Protein AF-A0A6C0D7D8-F1 (afdb_monomer)

Radius of gyration: 29.6 Å; Cα contacts (8 Å, |Δi|>4): 106; chains: 1; bounding box: 62×26×78 Å

Secondary structure (DSSP, 8-state):
-HHHH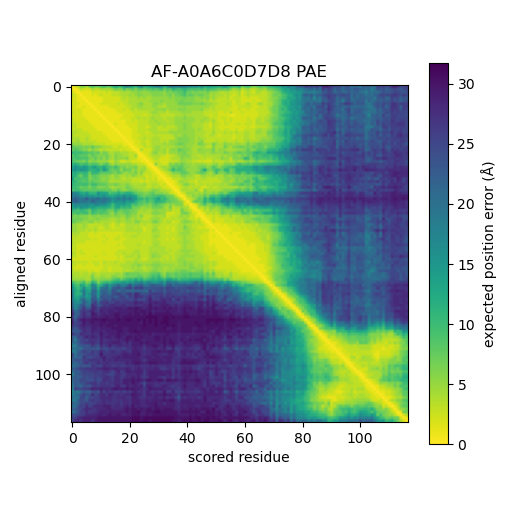HHHHHHHHHHHHHHHH--TTTB-TTSPBPEE-SS--TTEESS-HHHHHHHHHHHHHHHHHHHHS-----------S-----PPSSEEEE-HHHHHHHSS--EEEEESS----

pLDDT: mean 80.4, std 13.37, range [45.94, 96.25]

Solvent-accessible surface area (backbone atoms only — not comparable to full-atom values): 7219 Å² total; per-residue (Å²): 111,70,57,60,56,53,17,51,54,51,30,52,52,52,53,52,50,50,68,68,66,52,52,75,71,39,25,38,99,86,70,45,76,30,44,77,38,94,57,98,44,93,61,36,13,87,61,29,69,69,57,50,51,53,54,43,45,54,49,26,41,52,54,36,41,68,77,64,63,81,67,76,72,74,78,78,69,77,74,72,77,84,71,88,76,72,76,73,81,58,42,70,46,75,39,66,72,59,16,67,73,70,74,49,91,42,73,44,81,74,41,72,63,79,80,76,132

Mean predicted aligned error: 15.46 Å

Foldseek 3Di:
DVLVVQLVVQLVVVLVVCLVVVDQQQAAPVRDGADDDPDPDSRYHVQYPVNVSVVSSVVSSVVSCVVPVPPPPPPPPVCPDDDPCPPDPADWDWPPVVCVVVVHTDIDGPDRDDPDD

Structure (mmCIF, N/CA/C/O backbone):
data_AF-A0A6C0D7D8-F1
#
_entry.id   AF-A0A6C0D7D8-F1
#
loop_
_atom_site.group_PDB
_atom_site.id
_atom_site.type_symbol
_atom_site.label_atom_id
_atom_site.label_alt_id
_atom_site.label_comp_id
_atom_site.label_asym_id
_atom_site.label_entity_id
_atom_site.label_seq_id
_atom_site.pdbx_PDB_ins_code
_atom_site.Cartn_x
_atom_site.Cartn_y
_atom_site.Cartn_z
_atom_site.occupancy
_atom_site.B_iso_or_equiv
_atom_site.auth_seq_id
_atom_site.auth_comp_id
_atom_site.auth_asym_id
_atom_site.auth_atom_id
_atom_site.pdbx_PDB_model_num
ATOM 1 N N . MET A 1 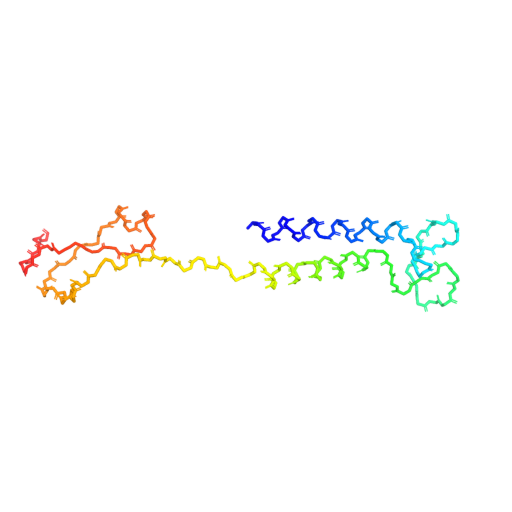1 ? -7.385 -4.006 13.385 1.00 72.44 1 MET A N 1
ATOM 2 C CA . MET A 1 1 ? -6.754 -5.211 12.787 1.00 72.44 1 MET A CA 1
ATOM 3 C C . MET A 1 1 ? -7.234 -5.506 11.364 1.00 72.44 1 MET A C 1
ATOM 5 O O . MET A 1 1 ? -6.387 -5.710 10.512 1.00 72.44 1 MET A O 1
ATOM 9 N N . ARG A 1 2 ? -8.547 -5.484 11.067 1.00 83.00 2 ARG A N 1
ATOM 10 C CA . ARG A 1 2 ? -9.085 -5.805 9.721 1.00 83.00 2 ARG A CA 1
ATOM 11 C C . ARG A 1 2 ? -8.487 -4.962 8.583 1.00 83.00 2 ARG A C 1
ATOM 13 O O . ARG A 1 2 ? -8.098 -5.522 7.570 1.00 83.00 2 ARG A O 1
ATOM 20 N N . VAL A 1 3 ? -8.356 -3.649 8.791 1.00 86.25 3 VAL A N 1
ATOM 21 C CA . VAL A 1 3 ? -7.745 -2.712 7.826 1.00 86.25 3 VAL A CA 1
ATOM 22 C C . VAL A 1 3 ? -6.306 -3.113 7.487 1.00 86.25 3 VAL A C 1
ATOM 24 O O . VAL A 1 3 ? -5.966 -3.172 6.316 1.00 86.25 3 VAL A O 1
ATOM 27 N N . LEU A 1 4 ? -5.496 -3.481 8.489 1.00 88.06 4 LEU A N 1
ATOM 28 C CA . LEU A 1 4 ? -4.101 -3.890 8.284 1.00 88.06 4 LEU A CA 1
ATOM 29 C C . LEU A 1 4 ? -3.990 -5.184 7.466 1.00 88.06 4 LEU A C 1
ATOM 31 O O . LEU A 1 4 ? -3.164 -5.287 6.569 1.00 88.06 4 LEU A O 1
ATOM 35 N N . ILE A 1 5 ? -4.844 -6.170 7.751 1.00 92.12 5 ILE A N 1
ATOM 36 C CA . ILE A 1 5 ? -4.835 -7.453 7.033 1.00 92.12 5 ILE A CA 1
ATOM 37 C C . ILE A 1 5 ? -5.250 -7.248 5.571 1.00 92.12 5 ILE A C 1
ATOM 39 O O . ILE A 1 5 ? -4.591 -7.754 4.664 1.00 92.12 5 ILE A O 1
ATOM 43 N N . LEU A 1 6 ? -6.307 -6.465 5.336 1.00 91.06 6 LEU A N 1
ATOM 44 C CA . LEU A 1 6 ? -6.772 -6.144 3.986 1.00 91.06 6 LEU A CA 1
ATOM 45 C C . LEU A 1 6 ? -5.742 -5.311 3.210 1.00 91.06 6 LEU A C 1
ATOM 47 O O . LEU A 1 6 ? -5.520 -5.586 2.032 1.00 91.06 6 LEU A O 1
ATOM 51 N N . SER A 1 7 ? -5.065 -4.352 3.853 1.00 90.50 7 SER A N 1
ATOM 52 C CA . SER A 1 7 ? -4.003 -3.575 3.202 1.00 90.50 7 SER A CA 1
ATOM 53 C C . SER A 1 7 ? -2.800 -4.437 2.838 1.00 90.50 7 SER A C 1
ATOM 55 O O . SER A 1 7 ? -2.242 -4.258 1.762 1.00 90.50 7 SER A O 1
ATOM 57 N N . THR A 1 8 ? -2.426 -5.408 3.676 1.00 93.31 8 THR A N 1
ATOM 58 C CA . THR A 1 8 ? -1.335 -6.344 3.366 1.00 93.31 8 THR A CA 1
ATOM 59 C C . THR A 1 8 ? -1.688 -7.252 2.192 1.00 93.31 8 THR A C 1
ATOM 61 O O . THR A 1 8 ? -0.854 -7.477 1.316 1.00 93.31 8 THR A O 1
ATOM 64 N N . PHE A 1 9 ? -2.924 -7.751 2.136 1.00 95.88 9 PHE A N 1
ATOM 65 C CA . PHE A 1 9 ? -3.381 -8.567 1.012 1.00 95.88 9 PHE A CA 1
ATOM 66 C C . PHE A 1 9 ? -3.386 -7.770 -0.303 1.00 95.88 9 PHE A C 1
ATOM 68 O O . PHE A 1 9 ? -2.877 -8.245 -1.317 1.00 95.88 9 PHE A O 1
ATOM 75 N N . LEU A 1 10 ? -3.887 -6.529 -0.273 1.00 94.75 10 LEU A N 1
ATOM 76 C CA . LEU A 1 10 ? -3.876 -5.624 -1.427 1.00 94.75 10 LEU A CA 1
ATOM 77 C C . LEU A 1 10 ? -2.446 -5.265 -1.868 1.00 94.75 10 LEU A C 1
ATOM 79 O O . LEU A 1 10 ? -2.141 -5.254 -3.062 1.00 94.75 10 LEU A O 1
ATOM 83 N N . TYR A 1 11 ? -1.554 -5.036 -0.901 1.00 95.00 11 TYR A N 1
ATOM 84 C CA . TYR A 1 11 ? -0.136 -4.808 -1.150 1.00 95.00 11 TYR A CA 1
ATOM 85 C C . TYR A 1 11 ? 0.494 -5.993 -1.896 1.00 95.00 11 TYR A C 1
ATOM 87 O O . TYR A 1 11 ? 1.083 -5.799 -2.960 1.00 95.00 11 TYR A O 1
ATOM 95 N N . LEU A 1 12 ? 0.305 -7.219 -1.393 1.00 95.81 12 LEU A N 1
ATOM 96 C CA . LEU A 1 12 ? 0.824 -8.439 -2.018 1.00 95.81 12 LEU A CA 1
ATOM 97 C C . LEU A 1 12 ? 0.300 -8.624 -3.444 1.00 95.81 12 LEU A C 1
ATOM 99 O O . LEU A 1 12 ? 1.080 -8.938 -4.340 1.00 95.81 12 LEU A O 1
ATOM 103 N N . LEU A 1 13 ? -0.993 -8.379 -3.671 1.00 96.25 13 LEU A N 1
ATOM 104 C CA . LEU A 1 13 ? -1.596 -8.493 -4.998 1.00 96.25 13 LEU A CA 1
ATOM 105 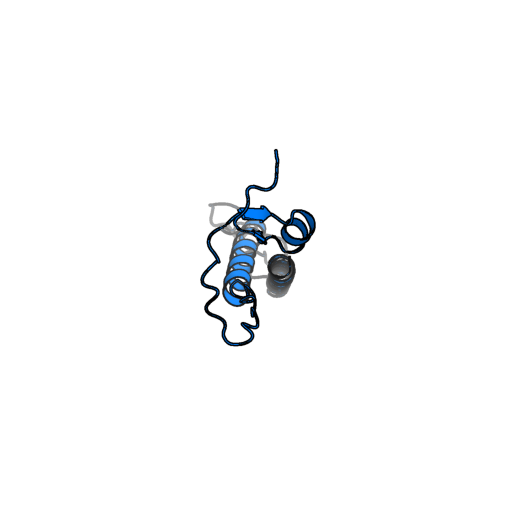C C . LEU A 1 13 ? -0.939 -7.536 -6.001 1.00 96.25 13 LEU A C 1
ATOM 107 O O . LEU A 1 13 ? -0.615 -7.941 -7.120 1.00 96.25 13 LEU A O 1
ATOM 111 N N . GLY A 1 14 ? -0.676 -6.290 -5.603 1.00 93.06 14 GLY A N 1
ATOM 112 C CA . GLY A 1 14 ? 0.014 -5.336 -6.473 1.00 93.06 14 GLY A CA 1
ATOM 113 C C . GLY A 1 14 ? 1.479 -5.693 -6.730 1.00 93.06 14 GLY A C 1
ATOM 114 O O . GLY A 1 14 ? 1.932 -5.580 -7.868 1.00 93.06 14 GLY A O 1
ATOM 115 N N . VAL A 1 15 ? 2.204 -6.206 -5.729 1.00 93.75 15 VAL A N 1
ATOM 116 C CA . VAL A 1 15 ? 3.589 -6.685 -5.914 1.00 93.75 15 VAL A CA 1
ATOM 117 C C . VAL A 1 15 ? 3.640 -7.865 -6.887 1.00 93.75 15 VAL A C 1
ATOM 119 O O . VAL A 1 15 ? 4.462 -7.866 -7.804 1.00 93.75 15 VAL A O 1
ATOM 122 N N . VAL A 1 16 ? 2.737 -8.839 -6.737 1.00 95.12 16 VAL A N 1
ATOM 123 C CA . VAL A 1 16 ? 2.623 -9.984 -7.658 1.00 95.12 16 VAL A CA 1
ATOM 124 C C . VAL A 1 16 ? 2.291 -9.510 -9.070 1.00 95.12 16 VAL A C 1
ATOM 126 O O . VAL A 1 16 ? 2.921 -9.950 -10.028 1.00 95.12 16 VAL A O 1
ATOM 129 N N . THR A 1 17 ? 1.352 -8.574 -9.203 1.00 92.75 17 THR A N 1
ATOM 130 C CA . THR A 1 17 ? 0.975 -8.007 -10.504 1.00 92.75 17 THR A CA 1
ATOM 131 C C . THR A 1 17 ? 2.163 -7.309 -11.167 1.00 92.75 17 THR A C 1
ATOM 133 O O . THR A 1 17 ? 2.420 -7.530 -12.348 1.00 92.75 17 THR A O 1
ATOM 136 N N . LEU A 1 18 ? 2.942 -6.522 -10.421 1.00 91.44 18 LEU A N 1
ATOM 137 C CA . LEU A 1 18 ? 4.134 -5.865 -10.957 1.00 91.44 18 LEU A CA 1
ATOM 138 C C . LEU A 1 18 ? 5.202 -6.876 -11.404 1.00 91.44 18 LEU A C 1
ATOM 140 O O . LEU A 1 18 ? 5.783 -6.721 -12.479 1.00 91.44 18 LEU A O 1
ATOM 144 N N . LEU A 1 19 ? 5.434 -7.927 -10.613 1.00 90.69 19 LEU A N 1
ATOM 145 C CA . LEU A 1 19 ? 6.358 -9.013 -10.958 1.00 90.69 19 LEU A CA 1
ATOM 146 C C . LEU A 1 19 ? 5.888 -9.831 -12.166 1.00 90.69 19 LEU A C 1
ATOM 148 O O . LEU A 1 19 ? 6.724 -10.394 -12.870 1.00 90.69 19 LEU A O 1
ATOM 152 N N . TYR A 1 20 ? 4.578 -9.897 -12.405 1.00 91.50 20 TYR A N 1
ATOM 153 C CA . TYR A 1 20 ? 3.999 -10.547 -13.577 1.00 91.50 20 TYR A CA 1
ATOM 154 C C . TYR A 1 20 ? 4.148 -9.685 -14.836 1.00 91.50 20 TYR A C 1
ATOM 156 O O . TYR A 1 20 ? 4.583 -10.180 -15.871 1.00 91.50 20 TYR A O 1
ATOM 164 N N . VAL A 1 21 ? 3.844 -8.386 -14.740 1.00 91.12 21 VAL A N 1
ATOM 165 C CA . VAL A 1 21 ? 3.930 -7.445 -15.871 1.00 91.12 21 VAL A CA 1
ATOM 166 C C . VAL A 1 21 ? 5.381 -7.175 -16.282 1.00 91.12 21 VAL A C 1
ATOM 168 O O . VAL A 1 21 ? 5.625 -6.880 -17.447 1.00 91.12 21 VAL A O 1
ATOM 171 N N . LYS A 1 22 ? 6.342 -7.283 -15.349 1.00 88.75 22 LYS A N 1
ATOM 172 C CA . LYS A 1 22 ? 7.779 -7.012 -15.564 1.00 88.75 22 LYS A CA 1
ATOM 173 C C . LYS A 1 22 ? 8.019 -5.765 -16.430 1.00 88.75 22 LYS A C 1
ATOM 175 O O . LYS A 1 22 ? 8.591 -5.864 -17.516 1.00 88.75 22 LYS A O 1
ATOM 180 N N . PRO A 1 23 ? 7.573 -4.578 -15.983 1.00 87.38 23 PRO A N 1
ATOM 181 C CA . PRO A 1 23 ? 7.692 -3.367 -16.783 1.00 87.38 23 PRO A CA 1
ATOM 182 C C . PRO A 1 23 ? 9.158 -3.081 -17.145 1.00 87.38 23 PRO A C 1
ATOM 184 O O . PRO A 1 23 ? 10.027 -3.055 -16.269 1.00 87.38 23 PRO A O 1
ATOM 187 N N . SER A 1 24 ? 9.422 -2.771 -18.419 1.00 84.06 24 SER A N 1
ATOM 188 C CA . SER A 1 24 ? 10.761 -2.439 -18.952 1.00 84.06 24 SER A CA 1
ATOM 189 C C . SER A 1 24 ? 11.435 -1.245 -18.258 1.00 84.06 24 SER A C 1
ATOM 191 O O . SER A 1 24 ? 12.638 -1.015 -18.393 1.00 84.06 24 SER A O 1
ATOM 193 N N . PHE A 1 25 ? 10.665 -0.478 -17.486 1.00 83.50 25 PHE A N 1
ATOM 194 C CA . PHE A 1 25 ? 11.142 0.618 -16.653 1.00 83.50 25 PHE A CA 1
ATOM 195 C C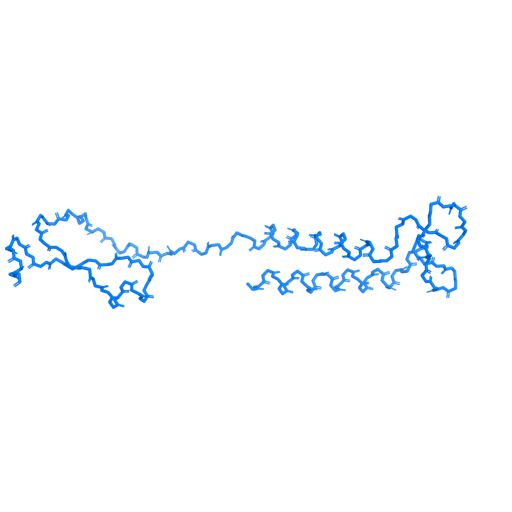 . PHE A 1 25 ? 11.990 0.161 -15.452 1.00 83.50 25 PHE A C 1
ATOM 197 O O . PHE A 1 25 ? 12.927 0.857 -15.064 1.00 83.50 25 PHE A O 1
ATOM 204 N N . MET A 1 26 ? 11.688 -1.007 -14.873 1.00 86.12 26 MET A N 1
ATOM 205 C CA . MET A 1 26 ? 12.378 -1.543 -13.684 1.00 86.12 26 MET A CA 1
ATOM 206 C C . MET A 1 26 ? 13.110 -2.857 -13.968 1.00 86.12 26 MET A C 1
ATOM 208 O O . MET A 1 26 ? 14.001 -3.237 -13.210 1.00 86.12 26 MET A O 1
ATOM 212 N N . PHE A 1 27 ? 12.743 -3.541 -15.051 1.00 87.19 27 PHE A N 1
ATOM 213 C CA . PHE A 1 27 ? 13.334 -4.806 -15.465 1.00 87.19 27 PHE A CA 1
ATOM 214 C C . PHE A 1 27 ? 14.155 -4.624 -16.737 1.00 87.19 27 PHE A C 1
ATOM 216 O O . PHE A 1 27 ? 13.768 -3.896 -17.653 1.00 87.19 27 PHE A O 1
ATOM 223 N N . ASP A 1 28 ? 15.305 -5.283 -16.775 1.00 84.38 28 ASP A N 1
ATOM 224 C CA . ASP A 1 28 ? 16.126 -5.410 -17.972 1.00 84.38 28 ASP A CA 1
ATOM 225 C C . ASP A 1 28 ? 15.536 -6.474 -18.920 1.00 84.38 28 ASP A C 1
ATOM 227 O O . ASP A 1 28 ? 14.756 -7.336 -18.509 1.00 84.38 28 ASP A O 1
ATOM 231 N N . THR A 1 29 ? 15.948 -6.454 -20.185 1.00 81.25 29 THR A N 1
ATOM 232 C CA . THR A 1 29 ? 15.648 -7.474 -21.209 1.00 81.25 29 THR A CA 1
ATOM 233 C C . THR A 1 29 ? 16.033 -8.888 -20.768 1.00 81.25 29 THR A C 1
ATOM 235 O O . THR A 1 29 ? 15.400 -9.862 -21.165 1.00 81.25 29 THR A O 1
ATOM 238 N N . SER A 1 30 ? 17.024 -8.995 -19.880 1.00 82.06 30 SER A N 1
ATOM 239 C CA . SER A 1 30 ? 17.469 -10.252 -19.269 1.00 82.06 30 SER A CA 1
ATOM 240 C C . SER A 1 30 ? 16.600 -10.707 -18.083 1.00 82.06 30 SER A C 1
ATOM 242 O O . SER A 1 30 ? 16.859 -11.753 -17.496 1.00 82.06 30 SER A O 1
ATOM 244 N N . GLY A 1 31 ? 15.594 -9.924 -17.678 1.00 78.44 31 GLY A N 1
ATOM 245 C CA . GLY A 1 31 ? 14.739 -10.206 -16.519 1.00 78.44 31 GLY A CA 1
ATOM 246 C C . GLY A 1 31 ? 15.348 -9.843 -15.159 1.00 78.44 31 GLY A C 1
ATOM 247 O O . GLY A 1 31 ? 14.696 -10.042 -14.134 1.00 78.44 31 GLY A O 1
ATOM 248 N N . ASN A 1 32 ? 16.561 -9.284 -15.144 1.00 85.94 32 ASN A N 1
ATOM 249 C CA . ASN A 1 32 ? 17.205 -8.747 -13.946 1.00 85.94 32 ASN A CA 1
ATOM 250 C C . ASN A 1 32 ? 16.590 -7.402 -13.538 1.00 85.94 32 ASN A C 1
ATOM 252 O O . ASN A 1 32 ? 16.006 -6.692 -14.361 1.00 85.94 32 ASN A O 1
ATOM 256 N N . TRP A 1 33 ? 16.734 -7.039 -12.264 1.00 86.25 33 TRP A N 1
ATOM 257 C CA . TRP A 1 33 ? 16.312 -5.727 -11.773 1.00 86.25 33 TRP A CA 1
ATOM 258 C C . TRP A 1 33 ? 17.324 -4.663 -12.187 1.00 86.25 33 TRP A C 1
ATOM 260 O O . TRP A 1 33 ? 18.530 -4.860 -12.041 1.00 86.25 33 TRP A O 1
ATOM 270 N N . LYS A 1 34 ? 16.828 -3.530 -12.686 1.00 87.31 34 LYS A N 1
ATOM 271 C CA . LYS A 1 34 ? 17.661 -2.365 -12.986 1.00 87.31 34 LYS A CA 1
ATOM 272 C C . LYS A 1 34 ? 18.158 -1.727 -11.694 1.00 87.31 34 LYS A C 1
ATOM 274 O O . LYS A 1 34 ? 17.427 -1.629 -10.707 1.00 87.31 34 LYS A O 1
ATOM 279 N N . GLU A 1 35 ? 19.400 -1.269 -11.718 1.00 87.19 35 GLU A N 1
ATOM 280 C CA . GLU A 1 35 ? 20.027 -0.618 -10.573 1.00 87.19 35 GLU A CA 1
ATOM 281 C C . GLU A 1 35 ? 19.551 0.829 -10.447 1.00 87.19 35 GLU A C 1
ATOM 283 O O . GLU A 1 35 ? 19.267 1.499 -11.442 1.00 87.19 35 GLU A O 1
ATOM 288 N N . PHE A 1 36 ? 19.493 1.337 -9.218 1.00 88.12 36 PHE A N 1
ATOM 289 C CA . PHE A 1 36 ? 19.199 2.745 -8.991 1.00 88.12 36 PHE A CA 1
ATOM 290 C C . PHE A 1 36 ? 20.394 3.607 -9.403 1.00 88.12 36 PHE A C 1
ATOM 292 O O . PHE A 1 36 ? 21.451 3.534 -8.778 1.00 88.12 36 PHE A O 1
ATOM 299 N N . ALA A 1 37 ? 20.223 4.449 -10.421 1.00 83.81 37 ALA A N 1
ATOM 300 C CA . ALA A 1 37 ? 21.199 5.485 -10.740 1.00 83.81 37 ALA A CA 1
ATOM 301 C C . ALA A 1 37 ? 20.546 6.682 -11.437 1.00 83.81 37 ALA A C 1
ATOM 303 O O . ALA A 1 37 ? 19.535 6.558 -12.123 1.00 83.81 37 ALA A O 1
ATOM 304 N N . PHE A 1 38 ? 21.180 7.846 -11.304 1.00 78.31 38 PHE A N 1
ATOM 305 C CA . PHE A 1 38 ? 20.771 9.081 -11.984 1.00 78.31 38 PHE A CA 1
ATOM 306 C C . PHE A 1 38 ? 21.277 9.174 -13.429 1.00 78.31 38 PHE A C 1
ATOM 308 O O . PHE A 1 38 ? 20.905 10.083 -14.168 1.00 78.31 38 PHE A O 1
ATOM 315 N N . LYS A 1 39 ? 22.150 8.250 -13.841 1.00 78.38 39 LYS A N 1
ATOM 316 C CA . LYS A 1 39 ? 22.732 8.234 -15.179 1.00 78.38 39 LYS A CA 1
ATOM 317 C C . LYS A 1 39 ? 21.822 7.449 -16.120 1.00 78.38 39 LYS A C 1
ATOM 319 O O . LYS A 1 39 ? 21.459 6.315 -15.823 1.00 78.38 39 LYS A O 1
ATOM 324 N N . ASN A 1 40 ? 21.480 8.045 -17.260 1.00 64.31 40 ASN A N 1
ATOM 325 C CA . ASN A 1 40 ? 20.591 7.434 -18.247 1.00 64.31 40 ASN A CA 1
ATOM 326 C C . ASN A 1 40 ? 21.347 6.374 -19.070 1.00 64.31 40 ASN A C 1
ATOM 328 O O . ASN A 1 40 ? 21.860 6.647 -20.153 1.00 64.31 40 ASN A O 1
ATOM 332 N N . THR A 1 41 ? 21.507 5.183 -18.502 1.00 77.38 41 THR A N 1
ATOM 333 C CA . THR A 1 41 ? 22.110 4.007 -19.148 1.00 77.38 41 THR A CA 1
ATOM 334 C C . THR A 1 41 ? 21.104 2.863 -19.093 1.00 77.38 41 THR A C 1
ATOM 336 O O . THR A 1 41 ? 20.282 2.813 -18.185 1.00 77.38 41 THR A O 1
ATOM 339 N N . GLU A 1 42 ? 21.166 1.921 -20.033 1.00 74.62 42 GLU A N 1
ATOM 340 C CA . GLU A 1 42 ? 20.153 0.863 -20.198 1.00 74.62 42 GLU A CA 1
ATOM 341 C C . GLU A 1 42 ? 19.921 -0.009 -18.947 1.00 74.62 42 GLU A C 1
ATOM 343 O O . GLU A 1 42 ? 18.825 -0.535 -18.752 1.00 74.62 42 GLU A O 1
ATOM 348 N N . LYS A 1 43 ? 20.922 -0.103 -18.062 1.00 78.50 43 LYS A N 1
ATOM 349 C CA . LYS A 1 43 ? 20.879 -0.872 -16.806 1.00 78.50 43 LYS A CA 1
ATOM 350 C C . LYS A 1 43 ? 20.362 -0.091 -15.596 1.00 78.50 43 LYS A C 1
ATOM 352 O O . LYS A 1 43 ? 20.228 -0.666 -14.516 1.00 78.50 43 LYS A O 1
ATOM 357 N N . HIS A 1 44 ? 20.088 1.202 -15.753 1.00 85.12 44 HIS A N 1
ATOM 358 C CA . HIS A 1 44 ? 19.752 2.087 -14.646 1.00 85.12 44 HIS A CA 1
ATOM 359 C C . HIS A 1 44 ? 18.300 2.553 -14.694 1.00 85.12 44 HIS A C 1
ATOM 361 O O . HIS A 1 44 ? 17.722 2.768 -15.759 1.00 85.12 44 HIS A O 1
ATOM 367 N N . THR A 1 45 ? 17.704 2.707 -13.515 1.00 86.19 45 THR A N 1
ATOM 368 C CA . THR A 1 45 ? 16.367 3.269 -13.338 1.00 86.19 4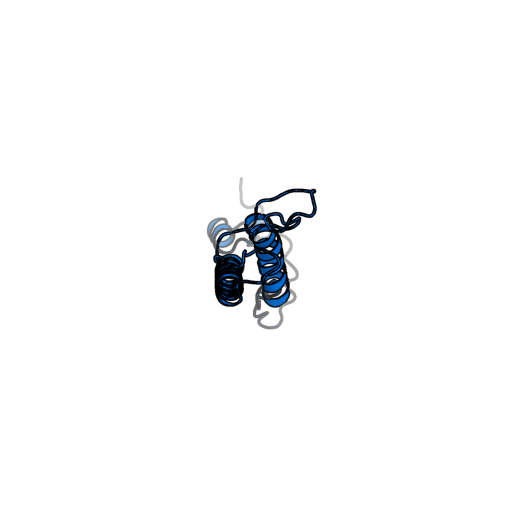5 THR A CA 1
ATOM 369 C C . THR A 1 45 ? 16.376 4.308 -12.229 1.00 86.19 45 THR A C 1
ATOM 371 O O . THR A 1 45 ? 17.066 4.166 -11.218 1.00 86.19 45 THR A O 1
ATOM 374 N N . TRP A 1 46 ? 15.578 5.357 -12.397 1.00 86.50 46 TRP A N 1
ATOM 375 C CA . TRP A 1 46 ? 15.357 6.330 -11.33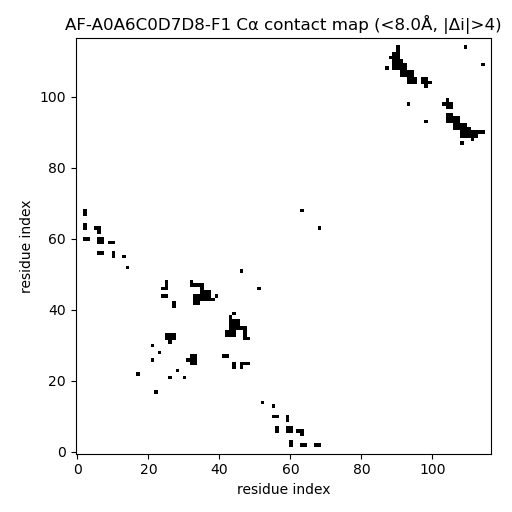0 1.00 86.50 46 TRP A CA 1
ATOM 376 C C . TRP A 1 46 ? 14.382 5.795 -10.265 1.00 86.50 46 TRP A C 1
ATOM 378 O O . TRP A 1 46 ? 14.338 6.296 -9.144 1.00 86.50 46 TRP A O 1
ATOM 388 N N . PHE A 1 47 ? 13.623 4.745 -10.591 1.00 88.75 47 PHE A N 1
ATOM 389 C CA . PHE A 1 47 ? 12.561 4.216 -9.745 1.00 88.75 47 PHE A CA 1
ATOM 390 C C . PHE A 1 47 ? 12.690 2.688 -9.605 1.00 88.75 47 PHE A C 1
ATOM 392 O O . PHE A 1 47 ? 12.153 1.927 -10.412 1.00 88.75 47 PHE A O 1
ATOM 399 N N . PRO A 1 48 ? 13.444 2.219 -8.604 1.00 87.56 48 PRO A N 1
ATOM 400 C CA . PRO A 1 48 ? 13.736 0.806 -8.410 1.00 87.56 48 PRO A CA 1
ATOM 401 C C . PRO A 1 48 ? 12.576 0.074 -7.725 1.00 87.56 48 PRO A C 1
ATOM 403 O O . PRO A 1 48 ? 11.687 0.682 -7.124 1.00 87.56 48 PRO A O 1
ATOM 406 N N . PHE A 1 49 ? 12.637 -1.259 -7.744 1.00 89.12 49 PHE A N 1
ATOM 407 C CA . PHE A 1 49 ? 11.610 -2.129 -7.163 1.00 89.12 49 PHE A CA 1
ATOM 408 C C . PHE A 1 49 ? 11.298 -1.813 -5.692 1.00 89.12 49 PHE A C 1
ATOM 410 O O . PHE A 1 49 ? 10.132 -1.745 -5.312 1.00 89.12 49 PHE A O 1
ATOM 417 N N . TRP A 1 50 ? 12.311 -1.563 -4.853 1.00 89.81 50 TRP A N 1
ATOM 418 C CA . TRP A 1 50 ? 12.057 -1.256 -3.439 1.00 89.81 50 TRP A CA 1
ATOM 419 C C . TRP A 1 50 ? 11.235 0.033 -3.278 1.00 89.81 50 TRP A C 1
ATOM 421 O O . TRP A 1 50 ? 10.400 0.128 -2.378 1.00 89.81 50 TRP A O 1
ATOM 431 N N . MET A 1 51 ? 11.469 1.027 -4.142 1.00 90.62 51 MET A N 1
ATOM 432 C CA . MET A 1 51 ? 10.820 2.332 -4.046 1.00 90.62 51 MET A CA 1
ATOM 433 C C . MET A 1 51 ? 9.356 2.216 -4.462 1.00 90.62 51 MET A C 1
ATOM 435 O O . MET A 1 51 ? 8.477 2.729 -3.768 1.00 90.62 51 MET A O 1
ATOM 439 N N . PHE A 1 52 ? 9.084 1.403 -5.489 1.00 91.31 52 PHE A N 1
ATOM 440 C CA . PHE A 1 52 ? 7.728 0.957 -5.793 1.00 91.31 52 PHE A CA 1
ATOM 441 C C . PHE A 1 52 ? 7.053 0.312 -4.580 1.00 91.31 52 PHE A C 1
ATOM 443 O O . PHE A 1 52 ? 5.941 0.701 -4.239 1.00 91.31 52 PHE A O 1
ATOM 450 N N . CYS A 1 53 ? 7.710 -0.640 -3.910 1.00 92.56 53 CYS A N 1
ATOM 451 C CA . CYS A 1 53 ? 7.122 -1.342 -2.767 1.00 92.56 53 CYS A CA 1
ATOM 452 C C . CYS A 1 53 ? 6.717 -0.380 -1.643 1.00 92.56 53 CYS A C 1
ATOM 454 O O . CYS A 1 53 ? 5.620 -0.500 -1.105 1.00 92.56 53 CYS A O 1
ATOM 456 N N . ILE A 1 54 ? 7.554 0.608 -1.318 1.00 93.69 54 ILE A N 1
ATOM 457 C CA . ILE A 1 54 ? 7.229 1.604 -0.286 1.00 93.69 54 ILE A CA 1
ATOM 458 C C . ILE A 1 54 ? 6.024 2.451 -0.713 1.00 93.69 54 ILE A C 1
ATOM 460 O O . ILE A 1 54 ? 5.063 2.583 0.047 1.00 93.69 54 ILE A O 1
ATOM 464 N N . VAL A 1 55 ? 6.041 2.986 -1.937 1.00 94.69 55 VAL A N 1
ATOM 465 C CA . VAL A 1 55 ? 4.945 3.812 -2.471 1.00 94.69 55 VAL A CA 1
ATOM 466 C C . VAL A 1 55 ? 3.639 3.017 -2.525 1.00 94.69 55 VAL A C 1
ATOM 468 O O . VAL A 1 55 ? 2.593 3.503 -2.095 1.00 94.69 55 VAL A O 1
ATOM 471 N N . TRP A 1 56 ? 3.704 1.769 -2.986 1.00 94.94 56 TRP A N 1
ATOM 472 C CA . TRP A 1 56 ? 2.558 0.874 -3.082 1.00 94.94 56 TRP A CA 1
ATOM 473 C C . TRP A 1 56 ? 2.012 0.461 -1.712 1.00 94.94 56 TRP A C 1
ATOM 475 O O . TRP A 1 56 ? 0.797 0.358 -1.550 1.00 94.94 56 TRP A O 1
ATOM 485 N N . ALA A 1 57 ? 2.871 0.263 -0.709 1.00 93.50 57 ALA A N 1
ATOM 486 C CA . ALA A 1 57 ? 2.447 -0.026 0.661 1.00 93.50 57 ALA A CA 1
ATOM 487 C C . ALA A 1 57 ? 1.653 1.143 1.258 1.00 93.50 57 ALA A C 1
ATOM 489 O O . ALA A 1 57 ? 0.573 0.939 1.817 1.00 93.50 57 ALA A O 1
ATOM 490 N N . VAL A 1 58 ? 2.150 2.370 1.075 1.00 94.94 58 VAL A N 1
ATOM 491 C CA . VAL A 1 58 ? 1.470 3.591 1.526 1.00 94.94 58 VAL A CA 1
ATOM 492 C C . VAL A 1 58 ? 0.127 3.753 0.805 1.00 94.94 58 VAL A C 1
ATOM 494 O O . VAL A 1 58 ? -0.903 3.900 1.464 1.00 94.94 58 VAL A O 1
ATOM 497 N N . LEU A 1 59 ? 0.106 3.633 -0.527 1.00 94.94 59 LEU A N 1
ATOM 498 C CA . LEU A 1 59 ? -1.123 3.668 -1.332 1.00 94.94 59 LEU A CA 1
ATOM 499 C C . LEU A 1 59 ? -2.139 2.608 -0.895 1.00 94.94 59 LEU A C 1
ATOM 501 O O . LEU A 1 59 ? -3.304 2.930 -0.677 1.00 94.94 59 LEU A O 1
ATOM 505 N N . SER A 1 60 ? -1.701 1.362 -0.716 1.00 94.75 60 SER A N 1
ATOM 506 C CA . SER A 1 60 ? -2.569 0.254 -0.301 1.00 94.75 60 SER A CA 1
ATOM 507 C C . SER A 1 60 ? -3.205 0.521 1.059 1.00 94.75 60 SER A C 1
ATOM 509 O O . SER A 1 60 ? -4.398 0.275 1.245 1.00 94.75 60 SER A O 1
ATOM 511 N N . PHE A 1 61 ? -2.437 1.066 2.005 1.00 93.06 61 PHE A N 1
ATOM 512 C CA . PHE A 1 61 ? -2.974 1.467 3.299 1.00 93.06 61 PHE A CA 1
ATOM 513 C C . PHE A 1 61 ? -4.008 2.588 3.164 1.00 93.06 61 PHE A C 1
ATOM 515 O O . PHE A 1 61 ? -5.096 2.462 3.721 1.00 93.06 61 PHE A O 1
ATOM 522 N N . PHE A 1 62 ? -3.719 3.645 2.399 1.00 93.56 62 PHE A N 1
ATOM 523 C CA . PHE A 1 62 ? -4.661 4.751 2.195 1.00 93.56 62 PHE A CA 1
ATOM 524 C C . PHE A 1 62 ? -5.958 4.303 1.524 1.00 93.56 62 PHE A C 1
ATOM 526 O O . PHE A 1 62 ? -7.032 4.695 1.973 1.00 93.56 62 PHE A O 1
ATOM 533 N N . ILE A 1 63 ? -5.874 3.445 0.505 1.00 92.62 63 ILE A N 1
ATOM 534 C CA . ILE A 1 63 ? -7.040 2.886 -0.185 1.00 92.62 63 ILE A CA 1
ATOM 535 C C . ILE A 1 63 ? -7.916 2.133 0.819 1.00 92.62 63 ILE A C 1
ATOM 537 O O . ILE A 1 63 ? -9.091 2.456 0.989 1.00 92.62 63 ILE A O 1
ATOM 541 N N . VAL A 1 64 ? -7.353 1.164 1.544 1.00 92.62 64 VAL A N 1
ATOM 542 C CA . VAL A 1 64 ? -8.142 0.373 2.500 1.00 92.62 64 VAL A CA 1
ATOM 543 C C . VAL A 1 64 ? -8.650 1.239 3.653 1.00 92.62 64 VAL A C 1
ATOM 545 O O . VAL A 1 64 ? -9.788 1.067 4.082 1.00 92.62 64 VAL A O 1
ATOM 548 N N . SER A 1 65 ? -7.851 2.195 4.125 1.00 88.38 65 SER A N 1
ATOM 549 C CA . SER A 1 65 ? -8.255 3.149 5.160 1.00 88.38 65 SER A CA 1
ATOM 550 C C . SER A 1 65 ? -9.433 4.012 4.705 1.00 88.38 65 SER A C 1
ATOM 552 O O . SER A 1 65 ? -10.374 4.201 5.465 1.00 88.38 65 SER A O 1
ATOM 554 N N . PHE A 1 66 ? -9.460 4.464 3.453 1.00 88.81 66 PHE A N 1
ATOM 555 C CA . PHE A 1 66 ? -10.573 5.252 2.929 1.00 88.81 66 PHE A CA 1
ATOM 556 C C . PHE A 1 66 ? -11.872 4.437 2.828 1.00 88.81 66 PHE A C 1
ATOM 558 O O . PHE A 1 66 ? -12.924 4.888 3.273 1.00 88.81 66 PHE A O 1
ATOM 565 N N . PHE A 1 67 ? -11.812 3.209 2.304 1.00 86.12 67 PHE A N 1
ATOM 566 C CA . PHE A 1 67 ? -13.009 2.375 2.121 1.00 86.12 67 PHE A CA 1
ATOM 567 C C . PHE A 1 67 ? -13.512 1.712 3.414 1.00 86.12 67 PHE A C 1
ATOM 569 O O . PHE A 1 67 ? -14.713 1.488 3.571 1.00 86.12 67 PHE A O 1
ATOM 576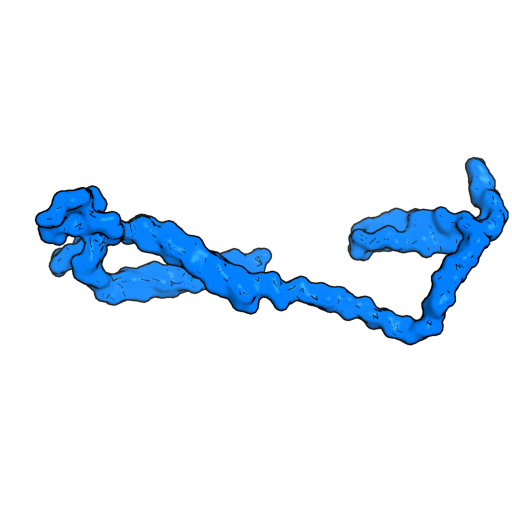 N N . PHE A 1 68 ? -12.615 1.378 4.347 1.00 79.19 68 PHE A N 1
ATOM 577 C CA . PHE A 1 68 ? -12.935 0.624 5.569 1.00 79.19 68 PHE A CA 1
ATOM 578 C C . PHE A 1 68 ? -12.719 1.418 6.868 1.00 79.19 68 PHE A C 1
ATOM 580 O O . PHE A 1 68 ? -12.964 0.881 7.951 1.00 79.19 68 PHE A O 1
ATOM 587 N N . GLY A 1 69 ? -12.298 2.683 6.790 1.00 68.50 69 GLY A N 1
ATOM 588 C CA . GLY A 1 69 ? -12.046 3.566 7.938 1.00 68.50 69 GLY A CA 1
ATOM 589 C C . GLY A 1 69 ? -13.297 4.129 8.609 1.00 68.50 69 GLY A C 1
ATOM 590 O O . GLY A 1 69 ? -13.192 4.779 9.644 1.00 68.50 69 GLY A O 1
ATOM 591 N N . SER A 1 70 ? -14.488 3.845 8.079 1.00 64.81 70 SER A N 1
ATOM 592 C CA . SER A 1 70 ? -15.753 4.438 8.536 1.00 64.81 70 SER A CA 1
ATOM 593 C C . SER A 1 70 ? -16.771 3.376 8.952 1.00 64.81 70 SER A C 1
ATOM 595 O O . SER A 1 70 ? -17.898 3.326 8.465 1.00 64.81 70 SER A O 1
ATOM 597 N N . LYS A 1 71 ? -16.372 2.482 9.857 1.00 57.94 71 LYS A N 1
ATOM 598 C CA . LYS A 1 71 ? -17.307 1.618 10.593 1.00 57.94 71 LYS A CA 1
ATOM 599 C C . LYS A 1 71 ? -16.956 1.652 12.078 1.00 57.94 71 LYS A C 1
ATOM 601 O O . LYS A 1 71 ? -16.793 0.605 12.707 1.00 57.94 71 LYS A O 1
ATOM 606 N N . THR A 1 72 ? -16.854 2.848 12.659 1.00 56.53 72 THR A N 1
ATOM 607 C CA . THR A 1 72 ? -17.250 2.974 14.063 1.00 56.53 72 THR A CA 1
ATOM 608 C C . THR A 1 72 ? -18.695 2.513 14.064 1.00 56.53 72 THR A C 1
ATOM 610 O O . THR A 1 72 ? -19.543 3.134 13.433 1.00 56.53 72 THR A O 1
ATOM 613 N N . LYS A 1 73 ? -18.954 1.321 14.608 1.00 50.09 73 LYS A N 1
ATOM 614 C CA . LYS A 1 73 ? -20.326 0.925 14.877 1.00 50.09 73 LYS A CA 1
ATOM 615 C C . LYS A 1 73 ? -20.842 2.029 15.779 1.00 50.09 73 LYS A C 1
ATOM 617 O O . LYS A 1 73 ? -20.369 2.114 16.910 1.00 50.09 73 LYS A O 1
ATOM 622 N N . ASP A 1 74 ? -21.738 2.870 15.274 1.00 53.38 74 ASP A N 1
ATOM 623 C CA . ASP A 1 74 ? -22.626 3.602 16.154 1.00 53.38 74 ASP A CA 1
ATOM 624 C C . ASP A 1 74 ? -23.148 2.544 17.111 1.00 53.38 74 ASP A C 1
ATOM 626 O O . ASP A 1 74 ? -23.760 1.550 16.695 1.00 53.38 74 ASP A O 1
ATOM 630 N N . VAL A 1 75 ? -22.743 2.659 18.375 1.00 59.09 75 VAL A N 1
ATOM 631 C CA . VAL A 1 75 ? -23.321 1.855 19.431 1.00 59.09 75 VAL A CA 1
ATOM 632 C C . VAL A 1 75 ? -24.792 2.200 19.332 1.00 59.09 75 VAL A C 1
ATOM 634 O O . VAL A 1 75 ? -25.202 3.302 19.684 1.00 59.09 75 VAL A O 1
ATOM 637 N N . ASN A 1 76 ? -25.577 1.291 18.753 1.00 53.69 76 ASN A N 1
ATOM 638 C CA . ASN A 1 76 ? -27.018 1.350 18.820 1.00 53.69 76 ASN A CA 1
ATOM 639 C C . ASN A 1 76 ? -27.327 1.086 20.290 1.00 53.69 76 ASN A C 1
ATOM 641 O O . ASN A 1 76 ? -27.588 -0.044 20.702 1.00 53.69 76 ASN A O 1
ATOM 645 N N . ILE A 1 77 ? -27.199 2.136 21.103 1.00 58.59 77 ILE A N 1
ATOM 646 C CA . ILE A 1 77 ? -27.924 2.228 22.345 1.00 58.59 77 ILE A CA 1
ATOM 647 C C . ILE A 1 77 ? -29.355 2.115 21.855 1.00 58.59 77 ILE A C 1
ATOM 649 O O . ILE A 1 77 ? -29.892 3.037 21.239 1.00 58.59 77 ILE A O 1
ATOM 653 N N . LYS A 1 78 ? -29.944 0.931 22.019 1.00 48.97 78 LYS A N 1
ATOM 654 C CA . LYS A 1 78 ? -31.389 0.818 22.049 1.00 48.97 78 LYS A CA 1
ATOM 655 C C . LYS A 1 78 ? -31.798 1.697 23.218 1.00 48.97 78 LYS A C 1
ATOM 657 O O . LYS A 1 78 ? -31.843 1.246 24.358 1.00 48.97 78 LYS A O 1
ATOM 662 N N . THR A 1 79 ? -32.013 2.974 22.927 1.00 50.34 79 THR A N 1
ATOM 663 C CA . THR A 1 79 ? -32.775 3.881 23.760 1.00 50.34 79 THR A CA 1
ATOM 664 C C . THR A 1 79 ? -34.178 3.306 23.732 1.00 50.34 79 THR A C 1
ATOM 666 O O . THR A 1 79 ? -35.004 3.646 22.890 1.00 50.34 79 THR A O 1
ATOM 669 N N . THR A 1 80 ? -34.399 2.316 24.594 1.00 46.53 80 THR A N 1
ATOM 670 C CA . THR A 1 80 ? -35.729 1.903 24.999 1.00 46.53 80 THR A CA 1
ATOM 671 C C . THR A 1 80 ? -36.407 3.165 25.505 1.00 46.53 80 THR A C 1
ATOM 673 O O . THR A 1 80 ? -35.873 3.882 26.348 1.00 46.53 80 THR A O 1
ATOM 676 N N . ASN A 1 81 ? -37.528 3.469 24.869 1.00 47.78 81 ASN A N 1
ATOM 677 C CA . ASN A 1 81 ? -38.251 4.719 24.965 1.00 47.78 81 ASN A CA 1
ATOM 678 C C . ASN A 1 81 ? -38.427 5.223 26.408 1.00 47.78 81 ASN A C 1
ATOM 680 O O . ASN A 1 81 ? -38.857 4.487 27.290 1.00 47.78 81 ASN A O 1
ATOM 684 N N . ASN A 1 82 ? -38.190 6.527 26.558 1.00 51.50 82 ASN A N 1
ATOM 685 C CA . ASN A 1 82 ? -38.883 7.434 27.466 1.00 51.50 82 ASN A CA 1
ATOM 686 C C . ASN A 1 82 ? -38.877 7.071 28.952 1.00 51.50 82 ASN A C 1
ATOM 688 O O . ASN A 1 82 ? -39.875 6.643 29.516 1.00 51.50 82 ASN A O 1
ATOM 692 N N . THR A 1 83 ? -37.810 7.475 29.625 1.00 50.62 83 THR A N 1
ATOM 693 C CA . THR A 1 83 ? -37.991 8.334 30.796 1.00 50.62 83 THR A CA 1
ATOM 694 C C . THR A 1 83 ? -36.966 9.449 30.674 1.00 50.62 83 THR A C 1
ATOM 696 O O . THR A 1 83 ? -35.770 9.208 30.536 1.00 50.62 83 THR A O 1
ATOM 699 N N . THR A 1 84 ? -37.426 10.697 30.656 1.00 45.94 84 THR A N 1
ATOM 700 C CA . THR A 1 84 ? -36.593 11.816 31.087 1.00 45.94 84 THR A CA 1
ATOM 701 C C . THR A 1 84 ? -36.181 11.487 32.513 1.00 45.94 84 THR A C 1
ATOM 703 O O . THR A 1 84 ? -36.947 11.722 33.444 1.00 45.94 84 THR A O 1
ATOM 706 N N . TYR A 1 85 ? -35.023 10.851 32.684 1.00 54.53 85 TYR A N 1
ATOM 707 C CA . TYR A 1 85 ? -34.426 10.656 33.993 1.00 54.53 85 TYR A CA 1
ATOM 708 C C . TYR A 1 85 ? -33.978 12.037 34.468 1.00 54.53 85 TYR A C 1
ATOM 710 O O . TYR A 1 85 ? -32.824 12.431 34.315 1.00 54.53 85 TYR A O 1
ATOM 718 N N . THR A 1 86 ? -34.919 12.815 34.998 1.00 59.16 86 THR A N 1
ATOM 719 C CA . THR A 1 86 ? -34.591 13.887 35.924 1.00 59.16 86 THR A CA 1
ATOM 720 C C . THR A 1 86 ? -33.924 13.184 37.091 1.00 59.16 86 THR A C 1
ATOM 722 O O . THR A 1 86 ? -34.591 12.471 37.845 1.00 59.16 86 THR A O 1
ATOM 725 N N . MET A 1 87 ? -32.596 13.270 37.154 1.00 72.62 87 MET A N 1
ATOM 726 C CA . MET A 1 87 ? -31.832 12.682 38.245 1.00 72.62 87 MET A CA 1
ATOM 727 C C . MET A 1 87 ? -32.451 13.177 39.549 1.00 72.62 87 MET A C 1
ATOM 729 O O . MET A 1 87 ? -32.593 14.385 39.747 1.00 72.62 87 MET A O 1
ATOM 733 N N . GLN A 1 88 ? -32.884 12.249 40.402 1.00 76.25 88 GLN A N 1
ATOM 734 C CA . GLN A 1 88 ? -33.395 12.621 41.712 1.00 76.25 88 GLN A CA 1
ATOM 735 C C . GLN A 1 88 ? -32.244 13.279 42.484 1.00 76.25 88 GLN A C 1
ATOM 737 O O . GLN A 1 88 ? -31.139 12.726 42.488 1.00 76.25 88 GLN A O 1
ATOM 742 N N . PRO A 1 89 ? -32.440 14.465 43.084 1.00 77.94 89 PRO A N 1
ATOM 743 C CA . PRO A 1 89 ? -31.406 15.055 43.920 1.00 77.94 89 PRO A CA 1
ATOM 744 C C . PRO A 1 89 ? -31.107 14.098 45.084 1.00 77.94 89 PRO A C 1
ATOM 746 O O . PRO A 1 89 ? -32.021 13.540 45.692 1.00 77.94 89 PRO A O 1
ATOM 749 N N . GLY A 1 90 ? -29.826 13.852 45.348 1.00 83.81 90 GLY A N 1
ATOM 750 C CA . GLY A 1 90 ? -29.367 12.931 46.386 1.00 83.81 90 GLY A CA 1
ATOM 751 C C . GLY A 1 90 ? -28.022 12.299 46.040 1.00 83.81 90 GLY A C 1
ATOM 752 O O . GLY A 1 90 ? -27.331 12.732 45.115 1.00 83.81 90 GLY A O 1
ATOM 753 N N . TYR A 1 91 ? -27.649 11.280 46.801 1.00 82.75 91 TYR A N 1
ATOM 754 C CA . TYR A 1 91 ? -26.354 10.627 46.718 1.00 82.75 91 TYR A CA 1
ATOM 755 C C . TYR A 1 91 ? -26.355 9.523 45.665 1.00 82.75 91 TYR A C 1
ATOM 757 O O . TYR A 1 91 ? -27.285 8.724 45.556 1.00 82.75 91 TYR A O 1
ATOM 765 N N . TYR A 1 92 ? -25.273 9.473 44.893 1.00 87.81 92 TYR A N 1
ATOM 766 C CA . TYR A 1 92 ? -25.051 8.474 43.858 1.00 87.81 92 TYR A CA 1
ATOM 767 C C . TYR A 1 92 ? -23.718 7.780 44.094 1.00 87.81 92 TYR A C 1
ATOM 769 O O . TYR A 1 92 ? -22.705 8.435 44.340 1.00 87.81 92 TYR A O 1
ATOM 777 N N . MET A 1 93 ? -23.695 6.459 43.946 1.00 85.25 93 MET A N 1
ATOM 778 C CA . MET A 1 93 ? -22.469 5.674 44.023 1.00 85.25 93 MET A CA 1
ATOM 779 C C . MET A 1 93 ? -22.109 5.098 42.660 1.00 85.25 93 MET A C 1
ATOM 781 O O . MET A 1 93 ? -22.952 4.554 41.946 1.00 85.25 93 MET A O 1
ATOM 785 N N . LEU A 1 94 ? -20.832 5.225 42.299 1.00 84.12 94 LEU A N 1
ATOM 786 C CA . LEU A 1 94 ? -20.290 4.640 41.081 1.00 84.12 94 LEU A CA 1
ATOM 787 C C . LEU A 1 94 ? -20.232 3.115 41.218 1.00 84.12 94 LEU A C 1
ATOM 789 O O . LEU A 1 94 ? -19.508 2.582 42.063 1.00 84.12 94 LEU A O 1
ATOM 793 N N . ASP A 1 95 ? -20.909 2.410 40.317 1.00 83.38 95 ASP A N 1
ATOM 794 C CA . ASP A 1 95 ? -20.772 0.965 40.198 1.00 83.38 95 ASP A CA 1
ATOM 795 C C . ASP A 1 95 ? -19.474 0.631 39.454 1.00 83.38 95 ASP A C 1
ATOM 797 O O . ASP A 1 95 ? -19.414 0.589 38.221 1.00 83.38 95 ASP A O 1
ATOM 801 N N . LYS A 1 96 ? -18.404 0.388 40.216 1.00 83.62 96 LYS A N 1
ATOM 802 C CA . LYS A 1 96 ? -17.071 0.066 39.681 1.00 83.62 96 LYS A CA 1
ATOM 803 C C . LYS A 1 96 ? -17.048 -1.240 38.880 1.00 83.62 96 LYS A C 1
ATOM 805 O O . LYS A 1 96 ? -16.204 -1.377 37.994 1.00 83.62 96 LYS A O 1
ATOM 810 N N . ASN A 1 97 ? -17.938 -2.190 39.170 1.00 77.12 97 ASN A N 1
ATOM 811 C CA . ASN A 1 97 ? -17.947 -3.499 38.518 1.00 77.12 97 ASN A CA 1
ATOM 812 C C . ASN A 1 97 ? -18.564 -3.408 37.126 1.00 77.12 97 ASN A C 1
ATOM 814 O O . ASN A 1 97 ? -18.003 -3.931 36.162 1.00 77.12 97 ASN A O 1
ATOM 818 N N . THR A 1 98 ? -19.689 -2.705 37.020 1.00 73.19 98 THR A N 1
ATOM 819 C CA . THR A 1 98 ? -20.386 -2.517 35.745 1.00 73.19 98 THR A CA 1
ATOM 820 C C . THR A 1 98 ? -19.670 -1.479 34.880 1.00 73.19 98 THR A C 1
ATOM 822 O O . THR A 1 98 ? -19.447 -1.721 33.694 1.00 73.19 98 THR A O 1
ATOM 825 N N . SER A 1 99 ? -19.156 -0.402 35.489 1.00 74.69 99 SER A N 1
ATOM 826 C CA . SER A 1 99 ? -18.423 0.650 34.765 1.00 74.69 99 SER A CA 1
ATOM 827 C C . SER A 1 99 ? -17.128 0.144 34.123 1.00 74.69 99 SER A C 1
ATOM 829 O O . SER A 1 99 ? -16.797 0.530 33.004 1.00 74.69 99 SER A O 1
ATOM 831 N N . LYS A 1 100 ? -16.391 -0.758 34.792 1.00 72.56 100 LYS A N 1
ATOM 832 C CA . LYS A 1 100 ? -15.170 -1.360 34.222 1.00 72.56 100 LYS A CA 1
ATOM 833 C C . LYS A 1 100 ? -15.458 -2.311 33.061 1.00 72.56 100 LYS A C 1
ATOM 835 O O . LYS A 1 100 ? -14.611 -2.453 32.186 1.00 72.56 100 LYS A O 1
ATOM 840 N N . LYS A 1 101 ? -16.616 -2.976 33.063 1.00 75.50 101 LYS A N 1
ATOM 841 C CA . LYS A 1 101 ? -17.003 -3.931 32.015 1.00 75.50 101 LYS A CA 1
ATOM 842 C C . LYS A 1 101 ? -17.509 -3.234 30.755 1.00 75.50 101 LYS A C 1
ATOM 844 O O . LYS A 1 101 ? -17.183 -3.673 29.659 1.00 75.50 101 LYS A O 1
ATOM 849 N N . GLU A 1 102 ? -18.287 -2.167 30.912 1.00 74.12 102 GLU A N 1
ATOM 850 C CA . GLU A 1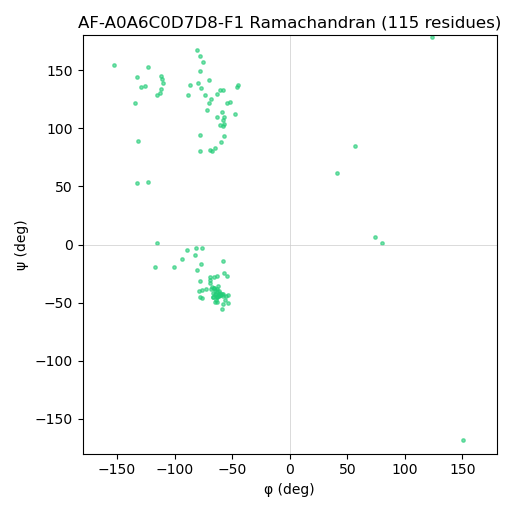 102 ? -18.912 -1.451 29.791 1.00 74.12 102 GLU A CA 1
ATOM 851 C C . GLU A 1 102 ? -18.068 -0.268 29.290 1.00 74.12 102 GLU A C 1
ATOM 853 O O . GLU A 1 102 ? -18.323 0.255 28.209 1.00 74.12 102 GLU A O 1
ATOM 858 N N . GLY A 1 103 ? -17.040 0.145 30.042 1.00 78.06 103 GLY A N 1
ATOM 859 C CA . GLY A 1 103 ? -16.158 1.260 29.676 1.00 78.06 103 GLY A CA 1
ATOM 860 C C . GLY A 1 103 ? -16.799 2.643 29.839 1.00 78.06 103 GLY A C 1
ATOM 861 O O . GLY A 1 103 ? -16.193 3.643 29.462 1.00 78.06 103 GLY A O 1
ATOM 862 N N . MET A 1 104 ? -18.002 2.708 30.414 1.00 76.06 104 MET A N 1
ATOM 863 C CA . MET A 1 104 ? -18.763 3.931 30.667 1.00 76.06 104 MET A CA 1
ATOM 864 C C . MET A 1 104 ? -19.228 3.970 32.131 1.00 76.06 104 MET A C 1
ATOM 866 O O . MET A 1 104 ? -19.676 2.946 32.649 1.00 76.06 104 MET A O 1
ATOM 870 N N . PRO A 1 105 ? -19.097 5.117 32.828 1.00 80.75 105 PRO A N 1
ATOM 871 C CA . PRO A 1 105 ? -19.428 5.217 34.245 1.00 80.75 105 PRO A CA 1
ATOM 872 C C . PRO A 1 105 ? -20.939 5.089 34.470 1.00 80.75 105 PRO A C 1
ATOM 874 O O . PRO A 1 105 ? -21.730 5.840 33.900 1.00 80.75 105 PRO A O 1
ATOM 877 N N . LYS A 1 106 ? -21.331 4.145 35.330 1.00 82.56 106 LYS A N 1
ATOM 878 C CA . LYS A 1 106 ? -22.719 3.886 35.727 1.00 82.56 106 LYS A CA 1
ATOM 879 C C . LYS A 1 106 ? -22.904 4.186 37.210 1.00 82.56 106 LYS A C 1
ATOM 881 O O . LYS A 1 106 ? -22.159 3.678 38.047 1.00 82.56 106 LYS A O 1
ATOM 886 N N . TYR A 1 107 ? -23.912 4.991 37.523 1.00 82.81 107 TYR A N 1
ATOM 887 C CA . TYR A 1 107 ? -24.211 5.444 38.879 1.00 82.81 107 TYR A CA 1
ATOM 888 C C . TYR A 1 107 ? -25.512 4.820 39.388 1.00 82.81 107 TYR A C 1
ATOM 890 O O . TYR A 1 107 ? -26.468 4.665 38.627 1.00 82.81 107 TYR A O 1
ATOM 898 N N . ILE A 1 108 ? -25.541 4.470 40.674 1.00 85.75 108 ILE A N 1
ATOM 899 C CA . ILE A 1 108 ? -26.709 3.936 41.387 1.00 85.75 108 ILE A CA 1
ATOM 900 C C . ILE A 1 108 ? -27.143 4.981 42.420 1.00 85.75 108 ILE A C 1
ATOM 902 O O . ILE A 1 108 ? -26.302 5.476 43.168 1.00 85.75 108 ILE A O 1
ATOM 906 N N . TYR A 1 109 ? -28.432 5.329 42.449 1.00 85.06 109 TYR A N 1
ATOM 907 C CA . TYR A 1 109 ? -29.001 6.257 43.431 1.00 85.06 109 TYR A CA 1
ATOM 908 C C . TYR A 1 109 ? -29.105 5.588 44.807 1.00 85.06 109 TYR A C 1
ATOM 910 O O . TYR A 1 109 ? -29.647 4.487 44.909 1.00 85.06 109 TYR A O 1
ATOM 918 N N . LEU A 1 110 ? -28.579 6.243 45.841 1.00 83.50 110 LEU A N 1
ATOM 919 C CA . LEU A 1 110 ? -28.568 5.758 47.224 1.00 83.50 110 LEU A CA 1
ATOM 920 C C . LEU A 1 110 ? -29.663 6.386 48.097 1.00 83.50 110 LEU A C 1
ATOM 922 O O . LEU A 1 110 ? -30.009 5.810 49.121 1.00 83.50 110 LEU A O 1
ATOM 926 N N . GLY A 1 111 ? -30.225 7.526 47.688 1.00 82.81 111 GLY A N 1
ATOM 927 C CA . GLY A 1 111 ? -31.213 8.277 48.467 1.00 82.81 111 GLY A CA 1
ATOM 928 C C . GLY A 1 111 ? -30.788 9.722 48.721 1.00 82.81 111 GLY A C 1
ATOM 929 O O . GLY A 1 111 ? -29.724 10.161 48.287 1.00 82.81 111 GLY A O 1
ATOM 930 N N . THR A 1 112 ? -31.641 10.487 49.401 1.00 82.50 112 THR A N 1
ATOM 931 C CA . THR A 1 112 ? -31.342 11.863 49.839 1.00 82.50 112 THR A CA 1
ATOM 932 C C . THR A 1 112 ? -30.498 11.917 51.103 1.00 82.50 112 THR A C 1
ATOM 934 O O . THR A 1 112 ? -29.852 12.932 51.352 1.00 82.50 112 THR A O 1
ATOM 937 N N . ASP A 1 113 ? -30.515 10.845 51.889 1.00 79.31 113 ASP A N 1
ATOM 938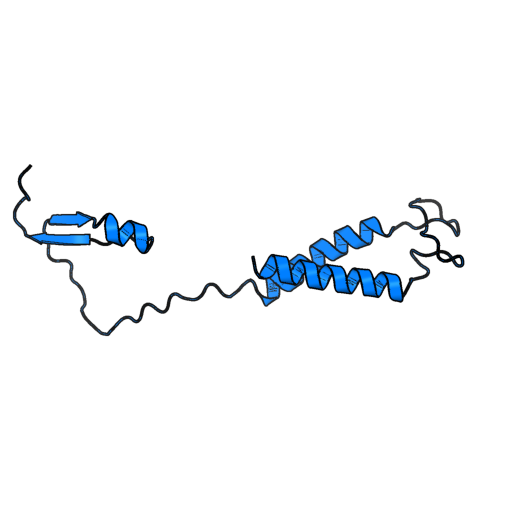 C CA . ASP A 1 113 ? -29.824 10.781 53.168 1.00 79.31 113 ASP A CA 1
ATOM 939 C C . ASP A 1 113 ? -28.343 10.512 52.932 1.00 79.31 113 ASP A C 1
ATOM 941 O O . ASP A 1 113 ? -27.978 9.730 52.050 1.00 79.31 113 ASP A O 1
ATOM 945 N N . ASN A 1 114 ? -27.494 11.200 53.696 1.00 77.81 114 ASN A N 1
ATOM 946 C CA . ASN A 1 114 ? -26.054 11.020 53.613 1.00 77.81 114 ASN A CA 1
ATOM 947 C C . ASN A 1 114 ? -25.737 9.546 53.909 1.00 77.81 114 ASN A C 1
ATOM 949 O O . ASN A 1 114 ? -26.011 9.112 55.030 1.00 77.81 114 ASN A O 1
ATOM 953 N N . PRO A 1 115 ? -25.215 8.768 52.940 1.00 68.06 115 PRO A N 1
ATOM 954 C CA . PRO A 1 115 ? -24.764 7.418 53.222 1.00 68.06 115 PRO A CA 1
ATOM 955 C C . PRO A 1 115 ? -23.609 7.572 54.208 1.00 68.06 115 PRO A C 1
ATOM 957 O O . PRO A 1 115 ? -22.589 8.163 53.863 1.00 68.06 115 PRO A O 1
ATOM 960 N N . GLU A 1 116 ? -23.862 7.171 55.452 1.00 71.19 116 GLU A N 1
ATOM 961 C CA . GLU A 1 116 ? -23.015 7.408 56.622 1.00 71.19 116 GLU A CA 1
ATOM 962 C C . GLU A 1 116 ? -21.527 7.140 56.316 1.00 71.19 116 GLU A C 1
ATOM 964 O O . GLU A 1 116 ? -21.208 6.186 55.600 1.00 71.19 116 GLU A O 1
ATOM 969 N N . GLU A 1 117 ? -20.654 8.032 56.813 1.00 57.66 117 GLU A N 1
ATOM 970 C CA . GLU A 1 117 ? -19.186 7.998 56.644 1.00 57.66 117 GLU A CA 1
ATOM 971 C C . GLU A 1 117 ? -18.544 6.655 57.028 1.00 57.66 117 GLU A C 1
ATOM 973 O O . GLU A 1 117 ? -18.904 6.093 58.089 1.00 57.66 117 GLU A O 1
#

Sequence (117 aa):
MRVLILSTFLYLLGVVTLLYVKPSFMFDTSGNWKEFAFKNTEKHTWFPFWMFCIVWAVLSFFIVSFFFGSKTKDVNIKTTNNTTYTMQPGYYMLDKNTSKKEGMPKYIYLGTDNPEE

Organism: NCBI:txid1070528